Protein AF-A0ABD2E1X4-F1 (afdb_monomer_lite)

InterPro domains:
  IPR009071 High mobility group box domain [PF00505] (19-86)
  IPR009071 High mobility group box domain [PS50118] (19-87)
  IPR009071 High mobility group box domain [SM00398] (18-88)
  IPR036910 High mobility group box domain superfamily [G3DSA:1.10.30.10] (5-103)
  IPR036910 High mobility group box domain superfamily [SSF47095] (3-89)
  IPR050342 High Mobility Group Box (HMGB) [PTHR48112] (6-106)

pLDDT: mean 80.79, std 13.36, range [42.25, 93.81]

Secondary structure (DSSP, 8-state):
--------PPPPPPPTTSPPPPPPHHHHHHHHHHHHHHHH-TTS-HHHHHHHHHHHHHHS-HHHHHHHHHHHHHHHHHHHHHHHHHHHHHHHHHHHHHHHHHHHHHHHHHTT--

Organism: Daubentonia madagascariensis (NCBI:txid31869)

Sequence (114 aa):
MMNYVGKRKKRRKRDPQAPRRPPSSFLLFCQDHYAQLKRENPNWSVVQVAKATGKMWSLTTDVEKQPYEQRAALLRAKYQEELEVYRRQRNNARKKCQVSARNKRRGKTESGKA

Structure (mmCIF, N/CA/C/O backbone):
data_AF-A0ABD2E1X4-F1
#
_entry.id   AF-A0ABD2E1X4-F1
#
loop_
_atom_site.group_PDB
_atom_site.id
_atom_site.type_symbol
_atom_site.label_atom_id
_atom_site.label_alt_id
_atom_site.label_comp_id
_atom_site.label_asym_id
_atom_site.label_entity_id
_atom_site.label_seq_id
_atom_site.pdbx_PDB_ins_code
_atom_site.Cartn_x
_atom_site.Cartn_y
_atom_site.Cartn_z
_atom_site.occupancy
_atom_site.B_iso_or_equiv
_atom_site.auth_seq_id
_atom_site.auth_comp_id
_atom_site.auth_asym_id
_atom_site.auth_atom_id
_atom_site.pdbx_PDB_model_num
ATOM 1 N N . MET A 1 1 ? 23.592 7.553 31.320 1.00 54.53 1 MET A N 1
ATOM 2 C CA . MET A 1 1 ? 22.674 6.873 30.378 1.00 54.53 1 MET A CA 1
ATOM 3 C C . MET A 1 1 ? 23.103 7.223 28.954 1.00 54.53 1 MET A C 1
ATOM 5 O O . MET A 1 1 ? 22.941 8.368 28.553 1.00 54.53 1 MET A O 1
ATOM 9 N N . MET A 1 2 ? 23.743 6.310 28.214 1.00 57.88 2 MET A N 1
ATOM 10 C CA . MET A 1 2 ? 24.166 6.587 26.833 1.00 57.88 2 MET A CA 1
ATOM 11 C C . MET A 1 2 ? 22.949 6.543 25.900 1.00 57.88 2 MET A C 1
ATOM 13 O O . MET A 1 2 ? 22.446 5.470 25.572 1.00 57.88 2 MET A O 1
ATOM 17 N N . ASN A 1 3 ? 22.484 7.712 25.459 1.00 62.84 3 ASN A N 1
ATOM 18 C CA . ASN A 1 3 ? 21.462 7.834 24.423 1.00 62.84 3 ASN A CA 1
ATOM 19 C C . ASN A 1 3 ? 22.066 7.452 23.064 1.00 62.84 3 ASN A C 1
ATOM 21 O O . ASN A 1 3 ? 22.650 8.284 22.369 1.00 62.84 3 ASN A O 1
ATOM 25 N N . TYR A 1 4 ? 21.934 6.183 22.674 1.00 58.44 4 TYR A N 1
ATOM 26 C CA . TYR A 1 4 ? 22.282 5.714 21.333 1.00 58.44 4 TYR A CA 1
ATOM 27 C C . TYR A 1 4 ? 21.285 6.269 20.304 1.00 58.44 4 TYR A C 1
ATOM 29 O O . TYR A 1 4 ? 20.318 5.613 19.916 1.00 58.44 4 TYR A O 1
ATOM 37 N N . VAL A 1 5 ? 21.530 7.486 19.814 1.00 65.12 5 VAL A N 1
ATOM 38 C CA . VAL A 1 5 ? 20.878 7.992 18.600 1.00 65.12 5 VAL A CA 1
ATOM 39 C C . VAL A 1 5 ? 21.497 7.262 17.408 1.00 65.12 5 VAL A C 1
ATOM 41 O O . VAL A 1 5 ? 22.492 7.692 16.823 1.00 65.12 5 VAL A O 1
ATOM 44 N N . GLY A 1 6 ? 20.934 6.104 17.059 1.00 66.62 6 GLY A N 1
ATOM 45 C CA . GLY A 1 6 ? 21.341 5.351 15.877 1.00 66.62 6 GLY A CA 1
ATOM 46 C C . GLY A 1 6 ? 21.251 6.227 14.623 1.00 66.62 6 GLY A C 1
ATOM 47 O O . GLY A 1 6 ? 20.175 6.721 14.277 1.00 66.62 6 GLY A O 1
ATOM 48 N N . LYS A 1 7 ? 22.379 6.433 13.925 1.00 68.19 7 LYS A N 1
ATOM 49 C CA . LYS A 1 7 ? 22.428 7.183 12.657 1.00 68.19 7 LYS A CA 1
ATOM 50 C C . LYS A 1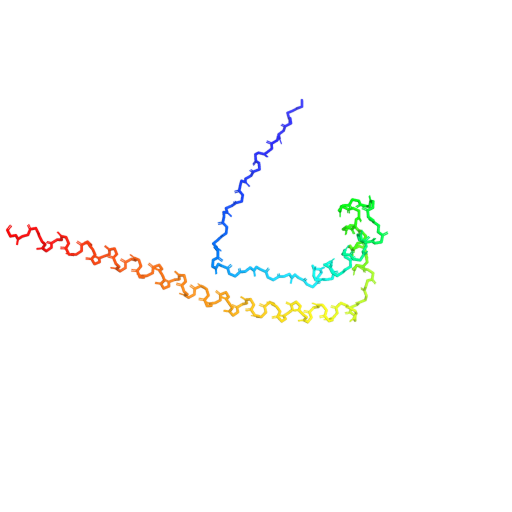 7 ? 21.399 6.603 11.678 1.00 68.19 7 LYS A C 1
ATOM 52 O O . LYS A 1 7 ? 21.563 5.490 11.177 1.00 68.19 7 LYS A O 1
ATOM 57 N N . ARG A 1 8 ? 20.345 7.369 11.365 1.00 69.19 8 ARG A N 1
ATOM 58 C CA . ARG A 1 8 ? 19.330 6.998 10.363 1.00 69.19 8 ARG A CA 1
ATOM 59 C C . ARG A 1 8 ? 20.022 6.770 9.014 1.00 69.19 8 ARG A C 1
ATOM 61 O O . ARG A 1 8 ? 20.497 7.717 8.389 1.00 69.19 8 ARG A O 1
ATOM 68 N N . LYS A 1 9 ? 20.085 5.516 8.547 1.00 71.69 9 LYS A N 1
ATOM 69 C CA . LYS A 1 9 ? 20.605 5.176 7.210 1.00 71.69 9 LYS A CA 1
ATOM 70 C C . LYS A 1 9 ? 19.810 5.946 6.149 1.00 71.69 9 LYS A C 1
ATOM 72 O O . LYS A 1 9 ? 18.598 5.766 6.027 1.00 71.69 9 LYS A O 1
ATOM 77 N N . LYS A 1 10 ? 20.493 6.785 5.358 1.00 68.56 10 LYS A N 1
ATOM 78 C CA . LYS A 1 10 ? 19.905 7.427 4.172 1.00 68.56 10 LYS A CA 1
ATOM 79 C C . LYS A 1 10 ? 19.369 6.337 3.242 1.00 68.56 10 LYS A C 1
ATOM 81 O O . LYS A 1 10 ? 20.108 5.441 2.832 1.00 68.56 10 LYS A O 1
ATOM 86 N N . ARG A 1 11 ? 18.075 6.405 2.915 1.00 68.50 11 ARG A N 1
ATOM 87 C CA . ARG A 1 11 ? 17.448 5.492 1.951 1.00 68.50 11 ARG A CA 1
ATOM 88 C C . ARG A 1 11 ? 18.144 5.679 0.602 1.00 68.50 11 ARG A C 1
ATOM 90 O O . ARG A 1 11 ? 18.261 6.806 0.124 1.00 68.50 11 ARG A O 1
ATOM 97 N N . ARG A 1 12 ? 18.620 4.585 -0.001 1.00 70.12 12 ARG A N 1
ATOM 98 C CA . ARG A 1 12 ? 19.170 4.611 -1.364 1.00 70.12 12 ARG A CA 1
ATOM 99 C C . ARG A 1 12 ? 18.111 5.172 -2.318 1.00 70.12 12 ARG A C 1
ATOM 101 O O . ARG A 1 12 ? 16.944 4.786 -2.218 1.00 70.12 12 ARG A O 1
ATOM 108 N N . LYS A 1 13 ? 18.512 6.084 -3.213 1.00 69.12 13 LYS A N 1
ATOM 109 C CA . LYS A 1 13 ? 17.629 6.608 -4.265 1.00 69.12 13 LYS A CA 1
ATOM 110 C C . LYS A 1 13 ? 17.142 5.421 -5.102 1.00 69.12 13 LYS A C 1
ATOM 112 O O . LYS A 1 13 ? 17.953 4.616 -5.549 1.00 69.12 13 LYS A O 1
ATOM 117 N N . ARG A 1 14 ? 15.823 5.275 -5.228 1.00 67.75 14 ARG A N 1
ATOM 118 C CA . ARG A 1 14 ? 15.209 4.235 -6.062 1.00 67.75 14 ARG A CA 1
ATOM 119 C C . ARG A 1 14 ? 15.343 4.652 -7.527 1.00 67.75 14 ARG A C 1
ATOM 121 O O . ARG A 1 14 ? 15.170 5.834 -7.817 1.00 67.75 14 ARG A O 1
ATOM 128 N N . ASP A 1 15 ? 15.646 3.702 -8.412 1.00 71.69 15 ASP A N 1
ATOM 129 C CA . ASP A 1 15 ? 15.737 3.960 -9.853 1.00 71.69 15 ASP A CA 1
ATOM 130 C C . ASP A 1 15 ? 14.423 4.575 -10.373 1.00 71.69 15 ASP A C 1
ATOM 132 O O . ASP A 1 15 ? 13.360 4.012 -10.094 1.00 71.69 15 ASP A O 1
ATOM 136 N N . PRO A 1 16 ? 14.462 5.691 -11.128 1.00 75.56 16 PRO A N 1
ATOM 137 C CA . PRO A 1 16 ? 13.257 6.357 -11.634 1.00 75.56 16 PRO A CA 1
ATOM 138 C C . PRO A 1 16 ? 12.387 5.474 -12.536 1.00 75.56 16 PRO A C 1
ATOM 140 O O . PRO A 1 16 ? 11.172 5.619 -12.547 1.00 75.56 16 PRO A O 1
ATOM 143 N N . GLN A 1 17 ? 13.010 4.541 -13.264 1.00 73.50 17 GLN A N 1
ATOM 144 C CA . GLN A 1 17 ? 12.332 3.601 -14.164 1.00 73.50 17 GLN A CA 1
ATOM 145 C C . GLN A 1 17 ? 11.792 2.351 -13.456 1.00 73.50 17 GLN A C 1
ATOM 147 O O . GLN A 1 17 ? 11.089 1.561 -14.079 1.00 73.50 17 GLN A O 1
ATOM 152 N N . ALA A 1 18 ? 12.131 2.123 -12.181 1.00 77.50 18 ALA A N 1
ATOM 153 C CA . ALA A 1 18 ? 11.649 0.942 -11.474 1.00 77.50 18 ALA A CA 1
ATOM 154 C C . ALA A 1 18 ? 10.169 1.122 -11.099 1.00 77.50 18 ALA A C 1
ATOM 156 O O . ALA A 1 18 ? 9.850 2.088 -10.393 1.00 77.50 18 ALA A O 1
ATOM 157 N N . PRO A 1 19 ? 9.279 0.176 -11.460 1.00 82.19 19 PRO A N 1
ATOM 158 C CA . PRO A 1 19 ? 7.871 0.273 -11.104 1.00 82.19 19 PRO A CA 1
ATOM 159 C C . PRO A 1 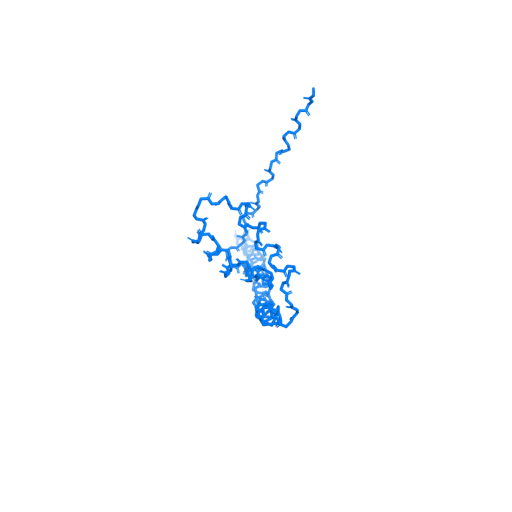19 ? 7.725 0.356 -9.580 1.00 82.19 19 PRO A C 1
ATOM 161 O O . PRO A 1 19 ? 8.505 -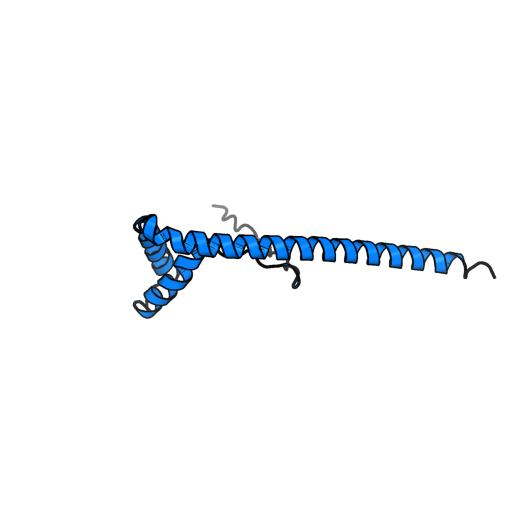0.236 -8.813 1.00 82.19 19 PRO A O 1
ATOM 164 N N . ARG A 1 20 ? 6.760 1.154 -9.111 1.00 83.50 20 ARG A N 1
ATOM 165 C CA . ARG A 1 20 ? 6.498 1.363 -7.679 1.00 83.50 20 ARG A CA 1
ATOM 166 C C . ARG A 1 20 ? 5.652 0.220 -7.134 1.00 83.50 20 ARG A C 1
ATOM 168 O O . ARG A 1 20 ? 4.783 -0.290 -7.819 1.00 83.50 20 ARG A O 1
ATOM 175 N N . ARG A 1 21 ? 5.908 -0.172 -5.880 1.00 86.12 21 ARG A N 1
ATOM 176 C CA . ARG A 1 21 ? 5.123 -1.239 -5.242 1.00 86.12 21 ARG A CA 1
ATOM 177 C C . ARG A 1 21 ? 3.675 -0.751 -5.095 1.00 86.12 21 ARG A C 1
ATOM 179 O O . ARG A 1 21 ? 3.514 0.362 -4.585 1.00 86.12 21 ARG A O 1
ATOM 186 N N . PRO A 1 22 ? 2.674 -1.547 -5.500 1.00 90.00 22 PRO A N 1
ATOM 187 C CA . PRO A 1 22 ? 1.282 -1.161 -5.371 1.00 90.00 22 PRO A CA 1
ATOM 188 C C . PRO A 1 22 ? 0.880 -1.115 -3.890 1.00 90.00 22 PRO A C 1
ATOM 190 O O . PRO A 1 22 ? 1.483 -1.818 -3.066 1.00 90.00 22 PRO A O 1
ATOM 193 N N . PRO A 1 23 ? -0.107 -0.280 -3.533 1.00 89.50 23 PRO A N 1
ATOM 194 C CA . PRO A 1 23 ? -0.681 -0.267 -2.194 1.00 89.50 23 PRO A CA 1
ATOM 195 C C . PRO A 1 23 ? -1.394 -1.595 -1.889 1.00 89.50 23 PRO A C 1
ATOM 197 O O . PRO A 1 23 ? -1.929 -2.252 -2.780 1.00 89.50 23 PRO A O 1
ATOM 200 N N . SER A 1 24 ? -1.381 -1.992 -0.614 1.00 91.25 24 SER A N 1
ATOM 201 C CA . SER A 1 24 ? -2.189 -3.114 -0.110 1.00 91.25 24 SER A CA 1
ATOM 202 C C . SER A 1 24 ? -3.664 -2.712 0.009 1.00 91.25 24 SER A C 1
ATOM 204 O O . SER A 1 24 ? -3.957 -1.516 0.050 1.00 91.25 24 SER A O 1
ATOM 206 N N . SER A 1 25 ? -4.569 -3.683 0.159 1.00 91.94 25 SER A N 1
ATOM 207 C CA . SER A 1 25 ? -6.002 -3.457 0.423 1.00 91.94 25 SER A CA 1
ATOM 208 C C . SER A 1 25 ? -6.219 -2.489 1.588 1.00 91.94 25 SER A C 1
ATOM 210 O O . SER A 1 25 ? -6.907 -1.483 1.442 1.00 91.94 25 SER A O 1
ATOM 212 N N . PHE A 1 26 ? -5.504 -2.704 2.694 1.00 90.00 26 PHE A N 1
ATOM 213 C CA . PHE A 1 26 ? -5.519 -1.811 3.854 1.00 90.00 26 PHE A CA 1
ATOM 214 C C . PHE A 1 26 ? -5.061 -0.380 3.537 1.00 90.00 26 PHE A C 1
ATOM 216 O O . PHE A 1 26 ? -5.603 0.572 4.087 1.00 90.00 26 PHE A O 1
ATOM 223 N N . LEU A 1 27 ? -4.063 -0.197 2.662 1.00 90.12 27 LEU A N 1
ATOM 224 C CA . LEU A 1 27 ? -3.586 1.146 2.314 1.00 90.12 27 LEU A CA 1
ATOM 225 C C . LEU A 1 27 ? -4.571 1.877 1.403 1.00 90.12 27 LEU A C 1
ATOM 227 O O . LEU A 1 27 ? -4.694 3.090 1.533 1.00 90.12 27 LEU A O 1
ATOM 231 N N . LEU A 1 28 ? -5.256 1.156 0.512 1.00 91.44 28 LEU A N 1
ATOM 232 C CA . LEU A 1 28 ? -6.327 1.716 -0.312 1.00 91.44 28 LEU A CA 1
ATOM 233 C C . LEU A 1 28 ? -7.473 2.209 0.574 1.00 91.44 28 LEU A C 1
ATOM 235 O O . LEU A 1 28 ? -7.841 3.375 0.497 1.00 91.44 28 LEU A O 1
ATOM 239 N N . PHE A 1 29 ? -7.936 1.362 1.498 1.00 91.31 29 PHE A N 1
ATOM 240 C CA . PHE A 1 29 ? -8.922 1.750 2.505 1.00 91.31 29 PHE A CA 1
ATOM 241 C C . PHE A 1 29 ? -8.448 2.946 3.336 1.00 91.31 29 PHE A C 1
ATOM 243 O O . PHE A 1 29 ? -9.185 3.909 3.543 1.00 91.31 29 PHE A O 1
ATOM 250 N N . CYS A 1 30 ? -7.185 2.922 3.776 1.00 90.44 30 CYS A N 1
ATOM 251 C CA . CYS A 1 30 ? -6.613 4.044 4.498 1.00 90.44 30 CYS A CA 1
ATOM 252 C C . CYS A 1 30 ? -6.654 5.330 3.681 1.00 90.44 30 CYS A C 1
ATOM 254 O O . CYS A 1 30 ? -6.977 6.351 4.256 1.00 90.44 30 CYS A O 1
ATOM 256 N N . GLN A 1 31 ? -6.334 5.328 2.386 1.00 89.56 31 GLN A N 1
ATOM 257 C CA . GLN A 1 31 ? -6.354 6.561 1.590 1.00 89.56 31 GLN A CA 1
ATOM 258 C C . GLN A 1 31 ? -7.744 7.195 1.538 1.00 89.56 31 GLN A C 1
ATOM 260 O O . GLN A 1 31 ? -7.853 8.404 1.751 1.00 89.56 31 GLN A O 1
ATOM 265 N N . ASP A 1 32 ? -8.776 6.382 1.322 1.00 89.38 32 ASP A N 1
ATOM 266 C CA . ASP A 1 32 ? -10.155 6.854 1.205 1.00 89.38 32 ASP A CA 1
ATOM 267 C C . ASP A 1 32 ? -10.656 7.412 2.549 1.00 89.38 32 ASP A C 1
ATOM 269 O O . ASP A 1 32 ? -11.084 8.565 2.649 1.00 89.38 32 ASP A O 1
ATOM 273 N N . HIS A 1 33 ? -10.505 6.637 3.626 1.00 88.44 33 HIS A N 1
ATOM 274 C CA . HIS A 1 33 ? -11.022 7.009 4.944 1.00 88.44 33 HIS A CA 1
ATOM 275 C C . HIS A 1 33 ? -10.149 8.015 5.697 1.00 88.44 33 HIS A C 1
ATOM 277 O O . HIS A 1 33 ? -10.658 8.803 6.493 1.00 88.44 33 HIS A O 1
ATOM 283 N N . TYR A 1 34 ? -8.835 8.021 5.473 1.00 88.81 34 TYR A N 1
ATOM 284 C CA . TYR A 1 34 ? -7.938 8.997 6.094 1.00 88.81 34 TYR A CA 1
ATOM 285 C C . TYR A 1 34 ? -8.251 10.409 5.600 1.00 88.81 34 TYR A C 1
ATOM 287 O O . TYR A 1 34 ? -8.280 11.339 6.405 1.00 88.81 34 TYR A O 1
ATOM 295 N N . ALA A 1 35 ? -8.494 10.581 4.294 1.00 88.00 35 ALA A N 1
ATOM 296 C CA . ALA A 1 35 ? -8.849 11.880 3.726 1.00 88.00 35 ALA A CA 1
ATOM 297 C C . ALA A 1 35 ? -10.164 12.400 4.321 1.00 88.00 35 ALA A C 1
ATOM 299 O O . ALA A 1 35 ? -10.242 13.564 4.721 1.00 88.00 35 ALA A O 1
ATOM 300 N N . GLN A 1 36 ? -11.156 11.518 4.457 1.00 90.25 36 GLN A N 1
ATOM 301 C CA . GLN A 1 36 ? -12.425 11.840 5.096 1.00 90.25 36 GLN A CA 1
ATOM 302 C C . GLN A 1 36 ? -12.241 12.240 6.569 1.00 90.25 36 GLN A C 1
ATOM 304 O O . GLN A 1 36 ? -12.617 13.347 6.952 1.00 90.25 36 GLN A O 1
ATOM 309 N N . LEU A 1 37 ? -11.574 11.405 7.372 1.00 89.56 37 LEU A N 1
ATOM 310 C CA . LEU A 1 37 ? -11.347 11.672 8.796 1.00 89.56 37 LEU A CA 1
ATOM 311 C C . LEU A 1 37 ? -10.524 12.937 9.038 1.00 89.56 37 LEU A C 1
ATOM 313 O O . LEU A 1 37 ? -10.769 13.652 10.006 1.00 89.56 37 LEU A O 1
ATOM 317 N N . LYS A 1 38 ? -9.545 13.227 8.175 1.00 88.75 38 LYS A N 1
ATOM 318 C CA . LYS A 1 38 ? -8.738 14.446 8.280 1.00 88.75 38 LYS A CA 1
ATOM 319 C C . LYS A 1 38 ? -9.540 15.695 7.917 1.00 88.75 38 LYS A C 1
ATOM 321 O O . LYS A 1 38 ? -9.267 16.753 8.477 1.00 88.75 38 LYS A O 1
ATOM 326 N N . ARG A 1 39 ? -10.512 15.580 7.007 1.00 89.75 39 ARG A N 1
ATOM 327 C CA . ARG A 1 39 ? -11.430 16.673 6.665 1.00 89.75 39 ARG A CA 1
ATOM 328 C C . ARG A 1 39 ? -12.424 16.945 7.791 1.00 89.75 39 ARG A C 1
ATOM 330 O O . ARG A 1 39 ? -12.660 18.101 8.108 1.00 89.75 39 ARG A O 1
ATOM 337 N N . GLU A 1 40 ? -12.971 15.894 8.395 1.00 90.88 40 GLU A N 1
ATOM 338 C CA . GLU A 1 40 ? -13.890 15.994 9.538 1.00 90.88 40 GLU A CA 1
ATOM 339 C C . GLU A 1 40 ? -13.171 16.463 10.810 1.00 90.88 40 GLU A C 1
ATOM 341 O O . GLU A 1 40 ? -13.716 17.238 11.589 1.00 90.88 40 GLU A O 1
ATOM 346 N N . ASN A 1 41 ? -11.917 16.043 10.998 1.00 88.12 41 ASN A N 1
ATOM 347 C CA . ASN A 1 41 ? -11.100 16.378 12.159 1.00 88.12 41 ASN A CA 1
ATOM 348 C C . ASN A 1 41 ? -9.779 17.042 11.730 1.00 88.12 41 ASN A C 1
ATOM 350 O O . ASN A 1 41 ? -8.702 16.439 11.847 1.00 88.12 41 ASN A O 1
ATOM 354 N N . PRO A 1 42 ? -9.811 18.306 11.266 1.00 90.00 42 PRO A N 1
ATOM 355 C CA . PRO A 1 42 ? -8.608 19.005 10.812 1.00 90.00 42 PRO A CA 1
ATOM 356 C C . PRO A 1 42 ? -7.566 19.157 11.930 1.00 90.00 42 PRO A C 1
ATOM 358 O O . PRO A 1 42 ? -6.363 19.104 11.656 1.00 90.00 42 PRO A O 1
ATOM 361 N N . ASN A 1 43 ? -8.013 19.222 13.187 1.00 92.81 43 ASN A N 1
ATOM 362 C CA . ASN A 1 43 ? -7.173 19.372 14.378 1.00 92.81 43 ASN A CA 1
ATOM 363 C C . ASN A 1 43 ? -6.463 18.079 14.807 1.00 92.81 43 ASN A C 1
ATOM 365 O O . ASN A 1 43 ? -5.535 18.126 15.613 1.00 92.81 43 ASN A O 1
ATOM 369 N N . TRP A 1 44 ? -6.871 16.914 14.292 1.00 90.44 44 TRP A N 1
ATOM 370 C CA . TRP A 1 44 ? -6.237 15.654 14.672 1.00 90.44 44 TRP A CA 1
ATOM 371 C C . TRP A 1 44 ? -4.859 15.510 14.037 1.00 90.44 44 TRP A C 1
ATOM 373 O O . TRP A 1 44 ? -4.640 15.787 12.850 1.00 90.44 44 TRP A O 1
ATOM 383 N N . SER A 1 45 ? -3.916 15.012 14.833 1.00 91.50 45 SER A N 1
ATOM 384 C CA . SER A 1 45 ? -2.592 14.649 14.340 1.00 91.50 45 SER A CA 1
ATOM 385 C C . SER A 1 45 ? -2.681 13.467 13.371 1.00 91.50 45 SER A C 1
ATOM 387 O O . SER A 1 45 ? -3.553 12.605 13.485 1.00 91.50 45 SER A O 1
ATOM 389 N N . VAL A 1 46 ? -1.718 13.378 12.450 1.00 88.50 46 VAL A N 1
ATOM 390 C CA . VAL A 1 46 ? -1.586 12.253 11.502 1.00 88.50 46 VAL A CA 1
ATOM 391 C C . VAL A 1 46 ? -1.629 10.900 12.225 1.00 88.50 46 VAL A C 1
ATOM 393 O O . VAL A 1 46 ? -2.232 9.945 11.742 1.00 88.50 46 VAL A O 1
ATOM 396 N N . VAL A 1 47 ? -1.028 10.830 13.418 1.00 90.94 47 VAL A N 1
ATOM 397 C CA . VAL A 1 47 ? -0.977 9.620 14.247 1.00 90.94 47 VAL A CA 1
ATOM 398 C C . VAL A 1 47 ? -2.357 9.247 14.790 1.00 90.94 47 VAL A C 1
ATOM 400 O O . VAL A 1 47 ? -2.703 8.067 14.808 1.00 90.94 47 VAL A O 1
ATOM 403 N N . GLN A 1 48 ? -3.152 10.225 15.227 1.00 91.75 48 GLN A N 1
ATOM 404 C CA . GLN A 1 48 ? -4.508 9.984 15.728 1.00 91.75 48 GLN A CA 1
ATOM 405 C C . GLN A 1 48 ? -5.436 9.508 14.612 1.00 91.75 48 GLN A C 1
ATOM 407 O O . GLN A 1 48 ? -6.132 8.512 14.797 1.00 91.75 48 GLN A O 1
ATOM 412 N N . VAL A 1 49 ? -5.378 10.150 13.441 1.00 91.44 49 VAL A N 1
ATOM 413 C CA . VAL A 1 49 ? -6.170 9.732 12.277 1.00 91.44 49 VAL A CA 1
ATOM 414 C C . VAL A 1 49 ? -5.792 8.308 11.866 1.00 91.44 49 VAL A C 1
ATOM 416 O O . VAL A 1 49 ? -6.666 7.456 11.766 1.00 91.44 49 VAL A O 1
ATOM 419 N N . ALA A 1 50 ? -4.496 8.000 11.743 1.00 89.50 50 ALA A N 1
ATOM 420 C CA . ALA A 1 50 ? -4.041 6.654 11.392 1.00 89.50 50 ALA A CA 1
ATOM 421 C C . ALA A 1 50 ? -4.489 5.583 12.406 1.00 89.50 50 ALA A C 1
ATOM 423 O O . ALA A 1 50 ? -4.876 4.483 12.010 1.00 89.50 50 ALA A O 1
ATOM 424 N N . LYS A 1 51 ? -4.480 5.897 13.712 1.00 91.81 51 LYS A N 1
ATOM 425 C CA . LYS A 1 51 ? -5.007 4.999 14.754 1.00 91.81 51 LYS A CA 1
ATOM 426 C C . LYS A 1 51 ? -6.509 4.759 14.594 1.00 91.81 51 LYS A C 1
ATOM 428 O O . LYS A 1 51 ? -6.944 3.619 14.731 1.00 91.81 51 LYS A O 1
ATOM 433 N N . ALA A 1 52 ? -7.287 5.802 14.311 1.00 91.62 52 ALA A N 1
ATOM 434 C CA . ALA A 1 52 ? -8.723 5.677 14.078 1.00 91.62 52 ALA A CA 1
ATOM 435 C C . ALA A 1 52 ? -9.012 4.826 12.832 1.00 91.62 52 ALA A C 1
ATOM 437 O O . ALA A 1 52 ? -9.773 3.867 12.914 1.00 91.62 52 ALA A O 1
ATOM 438 N N . THR A 1 53 ? -8.325 5.084 11.715 1.00 92.56 53 THR A N 1
ATOM 439 C CA . THR A 1 53 ? -8.481 4.305 10.478 1.00 92.56 53 THR A CA 1
ATOM 440 C C . THR A 1 53 ? -8.112 2.834 10.653 1.00 92.56 53 THR A C 1
ATOM 442 O O . THR A 1 53 ? -8.829 1.962 10.169 1.00 92.56 53 THR A O 1
ATOM 445 N N . GLY A 1 54 ? -7.041 2.541 11.397 1.00 91.50 54 GLY A N 1
ATOM 446 C CA . GLY A 1 54 ? -6.664 1.165 11.724 1.00 91.50 54 GLY A CA 1
ATOM 447 C C . GLY A 1 54 ? -7.733 0.433 12.537 1.00 91.50 54 GLY A C 1
ATOM 448 O O . GLY A 1 54 ? -8.038 -0.719 12.243 1.00 91.50 54 GLY A O 1
ATOM 449 N N . LYS A 1 55 ? -8.348 1.109 13.518 1.00 91.69 55 LYS A N 1
ATOM 450 C CA . LYS A 1 55 ? -9.468 0.542 14.284 1.00 91.69 55 LYS A CA 1
ATOM 451 C C . LYS A 1 55 ? -10.686 0.277 13.403 1.00 91.69 55 LYS A C 1
ATOM 453 O O . LYS A 1 55 ? -11.271 -0.792 13.528 1.00 91.69 55 LYS A O 1
ATOM 458 N N . MET A 1 56 ? -11.034 1.208 12.511 1.00 90.56 56 MET A N 1
ATOM 459 C CA . MET A 1 56 ? -12.147 1.014 11.576 1.00 90.56 56 MET A CA 1
ATOM 460 C C . MET A 1 56 ? -11.925 -0.227 10.720 1.00 90.56 56 MET A C 1
ATOM 462 O O . MET A 1 56 ? -12.795 -1.080 10.693 1.00 90.56 56 MET A O 1
ATOM 466 N N . TRP A 1 57 ? -10.734 -0.397 10.138 1.00 90.62 57 TRP A N 1
ATOM 467 C CA . TRP A 1 57 ? -10.423 -1.575 9.321 1.00 90.62 57 TRP A CA 1
ATOM 468 C C . TRP A 1 57 ? -10.561 -2.906 10.073 1.00 90.62 57 TRP A C 1
ATOM 470 O O . TRP A 1 57 ? -11.005 -3.900 9.501 1.00 90.62 57 TRP A O 1
ATOM 480 N N . SER A 1 58 ? -10.178 -2.951 11.351 1.00 89.56 58 SER A N 1
ATOM 481 C CA . SER A 1 58 ? -10.363 -4.155 12.169 1.00 89.56 58 SER A CA 1
ATOM 482 C C . SER A 1 58 ? -11.837 -4.460 12.449 1.00 89.56 58 SER A C 1
ATOM 484 O O . SER A 1 58 ? -12.175 -5.626 12.616 1.00 89.56 58 SER A O 1
ATOM 486 N N . LEU A 1 59 ? -12.694 -3.435 12.493 1.00 90.62 59 LEU A N 1
ATOM 487 C CA . LEU A 1 59 ? -14.141 -3.565 12.691 1.00 90.62 59 LEU A CA 1
ATOM 488 C C . LEU A 1 59 ? -14.898 -3.839 11.382 1.00 90.62 59 LEU A C 1
ATOM 490 O O . LEU A 1 59 ? -15.967 -4.438 11.417 1.00 90.62 59 LEU A O 1
ATOM 494 N N . THR A 1 60 ? -14.350 -3.414 10.241 1.00 87.94 60 THR A N 1
ATOM 495 C CA . THR A 1 60 ? -14.908 -3.660 8.908 1.00 87.94 60 THR A CA 1
ATOM 496 C C . THR A 1 60 ? -15.025 -5.162 8.646 1.00 87.94 60 THR A C 1
ATOM 498 O O . THR A 1 60 ? -14.095 -5.931 8.920 1.00 87.94 60 THR A O 1
ATOM 501 N N . THR A 1 61 ? -16.158 -5.585 8.094 1.00 90.19 61 THR A N 1
ATOM 502 C CA . THR A 1 61 ? -16.422 -7.002 7.802 1.00 90.19 61 THR A CA 1
ATOM 503 C C . THR A 1 61 ? -15.666 -7.472 6.560 1.00 90.19 61 THR A C 1
ATOM 505 O O . THR A 1 61 ? -15.287 -6.667 5.707 1.00 90.19 61 THR A O 1
ATOM 508 N N . ASP A 1 62 ? -15.449 -8.781 6.418 1.00 87.31 62 ASP A N 1
ATOM 509 C CA . ASP A 1 62 ? -14.736 -9.327 5.252 1.00 87.31 62 ASP A CA 1
ATOM 510 C C . ASP A 1 62 ? -15.446 -9.015 3.929 1.00 87.31 62 ASP A C 1
ATOM 512 O O . ASP A 1 62 ? -14.786 -8.814 2.914 1.00 87.31 62 ASP A O 1
ATOM 516 N N . VAL A 1 63 ? -16.774 -8.866 3.952 1.00 89.00 63 VAL A N 1
ATOM 517 C CA . VAL A 1 63 ? -17.583 -8.470 2.789 1.00 89.00 63 VAL A CA 1
ATOM 518 C C . VAL A 1 63 ? -17.205 -7.073 2.296 1.00 89.00 63 VAL A C 1
ATOM 520 O O . VAL A 1 63 ? -17.020 -6.860 1.101 1.00 89.00 63 VAL A O 1
ATOM 523 N N . GLU A 1 64 ? -17.029 -6.123 3.210 1.00 87.44 64 GLU A N 1
ATOM 524 C CA . GLU A 1 64 ? -16.635 -4.751 2.877 1.00 87.44 64 GLU A CA 1
ATOM 525 C C . GLU A 1 64 ? -15.146 -4.648 2.516 1.00 87.44 64 GLU A C 1
ATOM 527 O O . GLU A 1 64 ? -14.754 -3.788 1.725 1.00 87.44 64 GLU A O 1
ATOM 532 N N . LYS A 1 65 ? -14.304 -5.546 3.043 1.00 89.75 65 LYS A N 1
ATOM 533 C CA . LYS A 1 65 ? -12.878 -5.643 2.682 1.00 89.75 65 LYS A CA 1
ATOM 534 C C . LYS A 1 65 ? -12.668 -6.245 1.293 1.00 89.75 65 LYS A C 1
ATOM 536 O O . LYS A 1 65 ? -11.732 -5.850 0.593 1.00 89.75 65 LYS A O 1
ATOM 541 N N . GLN A 1 66 ? -13.542 -7.155 0.875 1.00 92.38 66 GLN A N 1
ATOM 542 C CA . GLN A 1 66 ? -13.477 -7.899 -0.384 1.00 92.38 66 GLN A CA 1
ATOM 543 C C . GLN A 1 66 ? -13.240 -7.024 -1.636 1.00 92.38 66 GLN A C 1
ATOM 545 O O . GLN A 1 66 ? -12.290 -7.307 -2.376 1.00 92.38 66 GLN A O 1
ATOM 550 N N . PRO A 1 67 ? -13.968 -5.911 -1.870 1.00 92.50 67 PRO A N 1
ATOM 551 C CA . PRO A 1 67 ? -13.693 -5.034 -3.011 1.00 92.50 67 PRO A CA 1
ATOM 552 C C . PRO A 1 67 ? -12.300 -4.384 -2.947 1.00 92.50 67 PRO A C 1
ATOM 554 O O . PRO A 1 67 ? -11.647 -4.208 -3.980 1.00 92.50 67 PRO A O 1
ATOM 557 N N . TYR A 1 68 ? -11.795 -4.051 -1.754 1.00 92.88 68 TYR A N 1
ATOM 558 C CA . TYR A 1 68 ? -10.441 -3.509 -1.590 1.00 92.88 68 TYR A CA 1
ATOM 559 C C . TYR A 1 68 ? -9.367 -4.566 -1.847 1.00 92.88 68 TYR A C 1
ATOM 561 O O . TYR A 1 68 ? -8.315 -4.256 -2.411 1.00 92.88 68 TYR A O 1
ATOM 569 N N . GLU A 1 69 ? -9.623 -5.818 -1.472 1.00 92.50 69 GLU A N 1
ATOM 570 C CA . GLU A 1 69 ? -8.741 -6.945 -1.771 1.00 92.50 69 GLU A CA 1
ATOM 571 C C . GLU A 1 69 ? -8.681 -7.253 -3.263 1.00 92.50 69 GLU A C 1
ATOM 573 O O . GLU A 1 69 ? -7.581 -7.423 -3.797 1.00 92.50 69 GLU A O 1
ATOM 578 N N . GLN A 1 70 ? -9.822 -7.236 -3.955 1.00 93.56 70 GLN A N 1
ATOM 579 C CA . GLN A 1 70 ? -9.882 -7.381 -5.409 1.00 93.56 70 GLN A CA 1
ATOM 580 C C . GLN A 1 70 ? -9.118 -6.254 -6.113 1.00 93.56 70 GLN A C 1
ATOM 582 O O . GLN A 1 70 ? -8.247 -6.521 -6.943 1.00 93.56 70 GLN A O 1
ATOM 587 N N . ARG A 1 71 ? -9.357 -4.991 -5.734 1.00 92.62 71 ARG A N 1
ATOM 588 C CA . ARG A 1 71 ? -8.610 -3.839 -6.275 1.00 92.62 71 ARG A CA 1
ATOM 589 C C . ARG A 1 71 ? -7.107 -3.974 -6.027 1.00 92.62 71 ARG A C 1
ATOM 591 O O . ARG A 1 71 ? -6.305 -3.769 -6.939 1.00 92.62 71 ARG A O 1
ATOM 598 N N . ALA A 1 72 ? -6.705 -4.372 -4.820 1.00 93.38 72 ALA A N 1
ATOM 599 C CA . ALA A 1 72 ? -5.302 -4.611 -4.498 1.00 93.38 72 ALA A CA 1
ATOM 600 C C . ALA A 1 72 ? -4.712 -5.798 -5.279 1.00 93.38 72 ALA A C 1
ATOM 602 O O . ALA A 1 72 ? -3.536 -5.767 -5.638 1.00 93.38 72 ALA A O 1
ATOM 603 N N . ALA A 1 73 ? -5.487 -6.849 -5.553 1.00 93.06 73 ALA A N 1
ATOM 604 C CA . ALA A 1 73 ? -5.068 -7.976 -6.384 1.00 93.06 73 ALA A CA 1
ATOM 605 C C . ALA A 1 73 ? -4.821 -7.548 -7.836 1.00 93.06 73 ALA A C 1
ATOM 607 O O . ALA A 1 73 ? -3.758 -7.851 -8.376 1.00 93.06 73 ALA A O 1
ATOM 608 N N . LEU A 1 74 ? -5.727 -6.761 -8.422 1.00 93.81 74 LEU A N 1
ATOM 609 C CA . LEU A 1 74 ? -5.569 -6.210 -9.771 1.00 93.81 74 LEU A CA 1
ATOM 610 C C . LEU A 1 74 ? -4.317 -5.330 -9.883 1.00 93.81 74 LEU A C 1
ATOM 612 O O . LEU A 1 74 ? -3.505 -5.501 -10.793 1.00 93.81 74 LEU A O 1
ATOM 616 N N . LEU A 1 75 ? -4.102 -4.431 -8.917 1.00 92.62 75 LEU A N 1
ATOM 617 C CA . LEU A 1 75 ? -2.903 -3.586 -8.882 1.00 92.62 75 LEU A CA 1
ATOM 618 C C . LEU A 1 75 ? -1.616 -4.405 -8.703 1.00 92.62 75 LEU A C 1
ATOM 620 O O . LEU A 1 75 ? -0.578 -4.057 -9.269 1.00 92.62 75 LEU A O 1
ATOM 624 N N . ARG A 1 76 ? -1.666 -5.497 -7.930 1.00 90.50 76 ARG A N 1
ATOM 625 C CA . ARG A 1 76 ? -0.542 -6.434 -7.790 1.00 90.50 76 ARG A CA 1
ATOM 626 C C . ARG A 1 76 ? -0.231 -7.155 -9.094 1.00 90.50 76 ARG A C 1
ATOM 628 O O . ARG A 1 76 ? 0.948 -7.233 -9.427 1.00 90.50 76 ARG A O 1
ATOM 635 N N . ALA A 1 77 ? -1.243 -7.636 -9.809 1.00 92.00 77 ALA A N 1
ATOM 636 C CA . ALA A 1 77 ? -1.068 -8.306 -11.095 1.00 92.00 77 ALA A CA 1
ATOM 637 C C . ALA A 1 77 ? -0.414 -7.365 -12.118 1.00 92.00 77 ALA A C 1
ATOM 639 O O . ALA A 1 77 ? 0.663 -7.662 -12.629 1.00 92.00 77 ALA A O 1
ATOM 640 N N . LYS A 1 78 ? -0.961 -6.153 -12.286 1.00 91.75 78 LYS A N 1
ATOM 641 C CA . LYS A 1 78 ? -0.380 -5.134 -13.175 1.00 91.75 78 LYS A CA 1
ATOM 642 C C . LYS A 1 78 ? 1.073 -4.799 -12.816 1.00 91.75 78 LYS A C 1
ATOM 644 O O . LYS A 1 78 ? 1.938 -4.700 -13.681 1.00 91.75 78 LYS A O 1
ATOM 649 N N . TYR A 1 79 ? 1.371 -4.660 -11.523 1.00 91.75 79 TYR A N 1
ATOM 650 C CA . TYR A 1 79 ? 2.741 -4.420 -11.071 1.00 91.75 79 TYR A CA 1
ATOM 651 C C . TYR A 1 79 ? 3.690 -5.581 -11.391 1.00 91.75 79 TYR A C 1
ATOM 653 O O . TYR A 1 79 ? 4.864 -5.338 -11.663 1.00 91.75 79 TYR A O 1
ATOM 661 N N . GLN A 1 80 ? 3.227 -6.831 -11.322 1.00 89.12 80 GLN A N 1
ATOM 662 C CA . GLN A 1 80 ? 4.054 -7.991 -11.659 1.00 89.12 80 GLN A CA 1
ATOM 663 C C . GLN A 1 80 ? 4.450 -7.964 -13.136 1.00 89.12 80 GLN A C 1
ATOM 665 O O . GLN A 1 80 ? 5.639 -8.080 -13.429 1.00 89.12 80 GLN A O 1
ATOM 670 N N . GLU A 1 81 ? 3.502 -7.690 -14.031 1.00 90.81 81 GLU A N 1
ATOM 671 C CA . GLU A 1 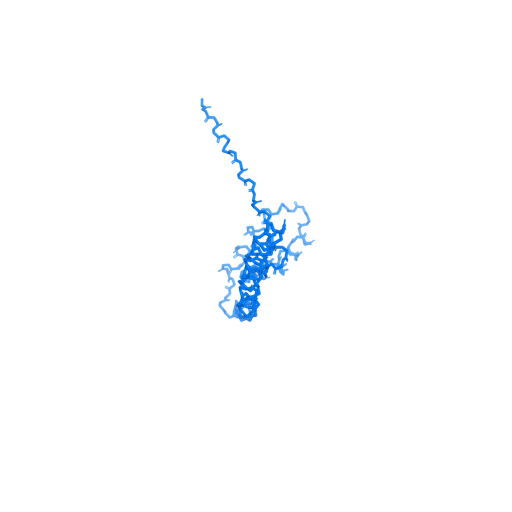81 ? 3.765 -7.530 -15.466 1.00 90.81 81 GLU A CA 1
ATOM 672 C C . GLU A 1 81 ? 4.779 -6.403 -15.732 1.00 90.81 81 GLU A C 1
ATOM 674 O O . GLU A 1 81 ? 5.816 -6.614 -16.371 1.00 90.81 81 GLU A O 1
ATOM 679 N N . GLU A 1 82 ? 4.553 -5.213 -15.162 1.00 89.56 82 GLU A N 1
ATOM 680 C CA . GLU A 1 82 ? 5.478 -4.078 -15.287 1.00 89.56 82 GLU A CA 1
ATOM 681 C C . GLU A 1 82 ? 6.873 -4.402 -14.726 1.00 89.56 82 GLU A C 1
ATOM 683 O O . GLU A 1 82 ? 7.902 -3.993 -15.276 1.00 89.56 82 GLU A O 1
ATOM 688 N N . LEU A 1 83 ? 6.935 -5.155 -13.625 1.00 88.81 83 LEU A N 1
ATOM 689 C CA . LEU A 1 83 ? 8.185 -5.554 -12.990 1.00 88.81 83 LEU A CA 1
ATOM 690 C C . LEU A 1 83 ? 8.971 -6.542 -13.850 1.00 88.81 83 LEU A C 1
ATOM 692 O O . LEU A 1 83 ? 10.200 -6.446 -13.900 1.00 88.81 83 LEU A O 1
ATOM 696 N N . GLU A 1 84 ? 8.307 -7.481 -14.516 1.00 88.50 84 GLU A N 1
ATOM 697 C CA . GLU A 1 84 ? 8.947 -8.416 -15.440 1.00 88.50 84 GLU A CA 1
ATOM 698 C C . GLU A 1 84 ? 9.536 -7.697 -16.650 1.00 88.50 84 GLU A C 1
ATOM 700 O O . GLU A 1 84 ? 10.708 -7.911 -16.992 1.00 88.50 84 GLU A O 1
ATOM 705 N N . VAL A 1 85 ? 8.772 -6.773 -17.234 1.00 88.44 85 VAL A N 1
ATOM 706 C CA . VAL A 1 85 ? 9.237 -5.914 -18.326 1.00 88.44 85 VAL A CA 1
ATOM 707 C C . VAL A 1 85 ? 10.444 -5.090 -17.875 1.00 88.44 85 VAL A C 1
ATOM 709 O O . VAL A 1 85 ? 11.489 -5.114 -18.533 1.00 88.44 85 VAL A O 1
ATOM 712 N N . TYR A 1 86 ? 10.366 -4.437 -16.713 1.00 87.44 86 TYR A N 1
ATOM 713 C CA . TYR A 1 86 ? 11.477 -3.666 -16.153 1.00 87.44 86 TYR A CA 1
ATOM 714 C C . TYR A 1 86 ? 12.715 -4.534 -15.886 1.00 87.44 86 TYR A C 1
ATOM 716 O O . TYR A 1 86 ? 13.838 -4.150 -16.224 1.00 87.44 86 TYR A O 1
ATOM 724 N N . ARG A 1 87 ? 12.543 -5.737 -15.321 1.00 86.44 87 ARG A N 1
ATOM 725 C CA . ARG A 1 87 ? 13.644 -6.689 -15.089 1.00 86.44 87 ARG A CA 1
ATOM 726 C C . ARG A 1 87 ? 14.325 -7.070 -16.401 1.00 86.44 87 ARG A C 1
ATOM 728 O O . ARG A 1 87 ? 15.558 -7.069 -16.457 1.00 86.44 87 ARG A O 1
ATOM 735 N N . ARG A 1 88 ? 13.548 -7.347 -17.454 1.00 86.56 88 ARG A N 1
ATOM 736 C CA . ARG A 1 88 ? 14.061 -7.666 -18.794 1.00 86.56 88 ARG A CA 1
ATOM 737 C C . ARG A 1 88 ? 14.824 -6.482 -19.392 1.00 86.56 88 ARG A C 1
ATOM 739 O O . ARG A 1 88 ? 15.968 -6.653 -19.811 1.00 86.56 88 ARG A O 1
ATOM 746 N N . GLN A 1 89 ? 14.249 -5.280 -19.357 1.00 84.75 89 GLN A N 1
ATOM 747 C CA . GLN A 1 89 ? 14.889 -4.058 -19.855 1.00 84.75 89 GLN A CA 1
ATOM 748 C C . GLN A 1 89 ? 16.196 -3.749 -19.117 1.00 84.75 89 GLN A C 1
ATOM 750 O O . GLN A 1 89 ? 17.225 -3.519 -19.752 1.00 84.75 89 GLN A O 1
ATOM 755 N N . ARG A 1 90 ? 16.200 -3.833 -17.782 1.00 85.62 90 ARG A N 1
ATOM 756 C CA . ARG A 1 90 ? 17.394 -3.615 -16.953 1.00 85.62 90 ARG A CA 1
ATOM 757 C C . ARG A 1 90 ? 18.501 -4.621 -17.269 1.00 85.62 90 ARG A C 1
ATOM 759 O O . ARG A 1 90 ? 19.675 -4.254 -17.337 1.00 85.62 90 ARG A O 1
ATOM 766 N N . ASN A 1 91 ? 18.146 -5.889 -17.466 1.00 83.25 91 ASN A N 1
ATOM 767 C CA . ASN A 1 91 ? 19.111 -6.926 -17.829 1.00 83.25 91 ASN A CA 1
ATOM 768 C C . ASN A 1 91 ? 19.672 -6.699 -19.243 1.00 83.25 91 ASN A C 1
ATOM 770 O O . ASN A 1 91 ? 20.879 -6.831 -19.447 1.00 83.25 91 ASN A O 1
ATOM 774 N N . ASN A 1 92 ? 18.833 -6.286 -20.194 1.00 81.88 92 ASN A N 1
ATOM 775 C CA . ASN A 1 92 ? 19.261 -5.952 -21.553 1.00 81.88 92 ASN A CA 1
ATOM 776 C C . ASN A 1 92 ? 20.175 -4.719 -21.584 1.00 81.88 92 ASN A C 1
ATOM 778 O O . ASN A 1 92 ? 21.203 -4.743 -22.257 1.00 81.88 92 ASN A O 1
ATOM 782 N N . ALA A 1 93 ? 19.862 -3.675 -20.812 1.00 77.81 93 ALA A N 1
ATOM 783 C CA . ALA A 1 93 ? 20.711 -2.493 -20.668 1.00 77.81 93 ALA A CA 1
ATOM 784 C C . ALA A 1 93 ? 22.089 -2.851 -20.081 1.00 77.81 93 ALA A C 1
ATOM 786 O O . ALA A 1 93 ? 23.119 -2.425 -20.604 1.00 77.81 93 ALA A O 1
ATOM 787 N N . ARG A 1 94 ? 22.127 -3.717 -19.054 1.00 76.19 94 ARG A N 1
ATOM 788 C CA . ARG A 1 94 ? 23.383 -4.252 -18.500 1.00 76.19 94 ARG A CA 1
ATOM 789 C C . ARG A 1 94 ? 24.213 -4.996 -19.549 1.00 76.19 94 ARG A C 1
ATOM 791 O O . ARG A 1 94 ? 25.414 -4.747 -19.648 1.00 76.19 94 ARG A O 1
ATOM 798 N N . LYS A 1 95 ? 23.586 -5.868 -20.349 1.00 72.69 95 LYS A N 1
ATOM 799 C CA . LYS A 1 95 ? 24.265 -6.607 -21.427 1.00 72.69 95 LYS A CA 1
ATOM 800 C C . LYS A 1 95 ? 24.790 -5.669 -22.519 1.00 72.69 95 LYS A C 1
ATOM 802 O O . LYS A 1 95 ? 25.951 -5.791 -22.898 1.00 72.69 95 LYS A O 1
ATOM 807 N N . LYS A 1 96 ? 23.994 -4.691 -22.972 1.00 69.69 96 LYS A N 1
ATOM 808 C CA . LYS A 1 96 ? 24.427 -3.687 -23.965 1.00 69.69 96 LYS A CA 1
ATOM 809 C C . LYS A 1 96 ? 25.651 -2.895 -23.490 1.00 69.69 96 LYS A C 1
ATOM 811 O O . LYS A 1 96 ? 26.602 -2.762 -24.254 1.00 69.69 96 LYS A O 1
ATOM 816 N N . CYS A 1 97 ? 25.677 -2.446 -22.231 1.00 60.38 97 CYS A N 1
ATOM 817 C CA . CYS A 1 97 ? 26.848 -1.762 -21.665 1.00 60.38 97 CYS A CA 1
ATOM 818 C C . CYS A 1 97 ? 28.098 -2.653 -21.585 1.00 60.38 97 CYS A C 1
ATOM 820 O O . CYS A 1 97 ? 29.208 -2.168 -21.786 1.00 60.38 97 CYS A O 1
ATOM 822 N N . GLN A 1 98 ? 27.954 -3.952 -21.309 1.00 63.91 98 GLN A N 1
ATOM 823 C CA . GLN A 1 98 ? 29.101 -4.868 -21.312 1.00 63.91 98 GLN A CA 1
ATOM 824 C C . GLN A 1 98 ? 29.642 -5.119 -22.722 1.00 63.91 98 GLN A C 1
ATOM 826 O O . GLN A 1 98 ? 30.857 -5.156 -22.911 1.00 63.91 98 GLN A O 1
ATOM 831 N N . VAL A 1 99 ? 28.760 -5.262 -23.714 1.00 69.31 99 VAL A N 1
ATOM 832 C CA . VAL A 1 99 ? 29.154 -5.466 -25.115 1.00 69.31 99 VAL A CA 1
ATOM 833 C C . VAL A 1 99 ? 29.826 -4.215 -25.679 1.00 69.31 99 VAL A C 1
ATOM 835 O O . VAL A 1 99 ? 30.881 -4.332 -26.298 1.00 69.31 99 VAL A O 1
ATOM 838 N N . SER A 1 100 ? 29.301 -3.015 -25.403 1.00 59.03 100 SER A N 1
ATOM 839 C CA . SER A 1 100 ? 29.944 -1.766 -25.834 1.00 59.03 100 SER A CA 1
ATOM 840 C C . SER A 1 100 ? 31.303 -1.556 -25.159 1.00 59.03 100 SER A C 1
ATOM 842 O O . SER A 1 10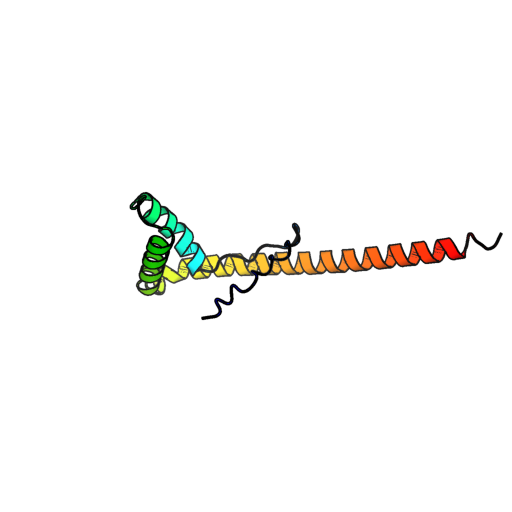0 ? 32.268 -1.187 -25.828 1.00 59.03 100 SER A O 1
ATOM 844 N N . ALA A 1 101 ? 31.429 -1.876 -23.866 1.00 68.38 101 ALA A N 1
ATOM 845 C CA . ALA A 1 101 ? 32.708 -1.841 -23.1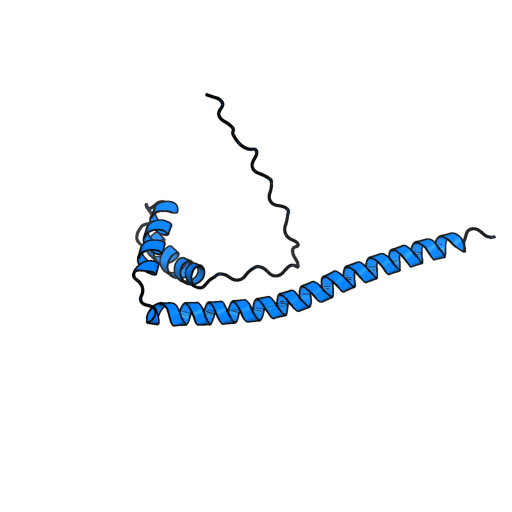60 1.00 68.38 101 ALA A CA 1
ATOM 846 C C . ALA A 1 101 ? 33.713 -2.861 -23.724 1.00 68.38 101 ALA A C 1
ATOM 848 O O . ALA A 1 101 ? 34.898 -2.551 -23.844 1.00 68.38 101 ALA A O 1
ATOM 849 N N . ARG A 1 102 ? 33.258 -4.062 -24.108 1.00 65.81 102 ARG A N 1
ATOM 850 C CA . ARG A 1 102 ? 34.101 -5.096 -24.729 1.00 65.81 102 ARG A CA 1
ATOM 851 C C . ARG A 1 102 ? 34.548 -4.704 -26.140 1.00 65.81 102 ARG A C 1
ATOM 853 O O . ARG A 1 102 ? 35.731 -4.837 -26.442 1.00 65.81 102 ARG A O 1
ATOM 860 N N . ASN A 1 103 ? 33.652 -4.174 -26.974 1.00 69.12 103 ASN A N 1
ATOM 861 C CA . ASN A 1 103 ? 33.998 -3.705 -28.321 1.00 69.12 103 ASN A CA 1
ATOM 862 C C . ASN A 1 103 ? 34.948 -2.502 -28.282 1.00 69.12 103 ASN A C 1
ATOM 864 O O . ASN A 1 103 ? 35.910 -2.469 -29.043 1.00 69.12 103 ASN A O 1
ATOM 868 N N . LYS A 1 104 ? 34.766 -1.568 -27.338 1.00 60.62 104 LYS A N 1
ATOM 869 C CA . LYS A 1 104 ? 35.687 -0.435 -27.145 1.00 60.62 104 LYS A CA 1
ATOM 870 C C . LYS A 1 104 ? 37.092 -0.876 -26.712 1.00 60.62 104 LYS A C 1
ATOM 872 O O . LYS A 1 104 ? 38.068 -0.224 -27.064 1.00 60.62 104 LYS A O 1
ATOM 877 N N . ARG A 1 105 ? 37.209 -1.988 -25.974 1.00 58.94 105 ARG A N 1
ATOM 878 C CA . ARG A 1 105 ? 38.509 -2.600 -25.644 1.00 58.94 105 ARG A CA 1
ATOM 879 C C . ARG A 1 105 ? 39.158 -3.273 -26.859 1.00 58.94 105 ARG A C 1
ATOM 881 O O . ARG A 1 105 ? 40.358 -3.119 -27.024 1.00 58.94 105 ARG A O 1
ATOM 888 N N . ARG A 1 106 ? 38.380 -3.953 -27.715 1.00 58.88 106 ARG A N 1
ATOM 889 C CA . ARG A 1 106 ? 38.886 -4.607 -28.942 1.00 58.88 106 ARG A CA 1
ATOM 890 C C . ARG A 1 106 ? 39.347 -3.613 -30.016 1.00 58.88 106 ARG A C 1
ATOM 892 O O . ARG A 1 106 ? 40.419 -3.799 -30.574 1.00 58.88 106 ARG A O 1
ATOM 899 N N . GLY A 1 107 ? 38.617 -2.517 -30.232 1.00 57.69 107 GLY A N 1
ATOM 900 C CA . GLY A 1 107 ? 39.028 -1.489 -31.201 1.00 57.69 107 GLY A CA 1
ATOM 901 C C . GLY A 1 107 ? 40.323 -0.757 -30.818 1.00 57.69 107 GLY A C 1
ATOM 902 O O . GLY A 1 107 ? 41.048 -0.294 -31.687 1.00 57.69 107 GLY A O 1
ATOM 903 N N . LYS A 1 108 ? 40.662 -0.701 -29.521 1.00 56.59 108 LYS A N 1
ATOM 904 C CA . LYS A 1 108 ? 41.905 -0.075 -29.035 1.00 56.59 108 LYS A CA 1
ATOM 905 C C . LYS A 1 108 ? 43.140 -0.977 -29.191 1.00 56.59 108 LYS A C 1
ATOM 907 O O . LYS A 1 108 ? 44.255 -0.472 -29.194 1.00 56.59 108 LYS A O 1
ATOM 912 N N . THR A 1 109 ? 42.952 -2.294 -29.310 1.00 55.28 109 THR A N 1
ATOM 913 C CA . THR A 1 109 ? 44.039 -3.257 -29.572 1.00 55.28 109 THR A CA 1
ATOM 914 C C . THR A 1 109 ? 44.407 -3.373 -31.052 1.00 55.28 109 THR A C 1
ATOM 916 O O . THR A 1 109 ? 45.504 -3.828 -31.354 1.00 55.28 109 THR A O 1
ATOM 919 N N . GLU A 1 110 ? 43.532 -2.945 -31.965 1.00 53.28 110 GLU A N 1
ATOM 920 C CA . GLU A 1 110 ? 43.777 -2.991 -33.417 1.00 53.28 110 GLU A CA 1
ATOM 921 C C . GLU A 1 110 ? 44.422 -1.696 -33.947 1.00 53.28 110 GLU A C 1
ATOM 923 O O . GLU A 1 110 ? 45.216 -1.750 -34.876 1.00 53.28 110 GLU A O 1
ATOM 928 N N . SER A 1 111 ? 44.198 -0.545 -33.302 1.00 50.72 111 SER A N 1
ATOM 929 C CA . SER A 1 111 ? 44.774 0.756 -33.696 1.00 50.72 111 SER A CA 1
ATOM 930 C C . SER A 1 111 ? 46.184 1.045 -33.141 1.00 50.72 111 SER A C 1
ATOM 932 O O . SER A 1 111 ? 46.628 2.186 -33.188 1.00 50.72 111 SER A O 1
ATOM 934 N N . GLY A 1 112 ? 46.854 0.055 -32.539 1.00 49.41 112 GLY A N 1
ATOM 935 C CA . GLY A 1 112 ? 48.209 0.172 -31.967 1.00 49.41 112 GLY A CA 1
ATOM 936 C C . GLY A 1 112 ? 49.263 -0.708 -32.650 1.00 49.41 112 GLY A C 1
ATOM 937 O O . GLY A 1 112 ? 50.366 -0.845 -32.132 1.00 49.41 112 GLY A O 1
ATOM 938 N N . LYS A 1 113 ? 48.909 -1.341 -33.775 1.00 52.47 113 LYS A N 1
ATOM 939 C CA . LYS A 1 113 ? 49.827 -2.044 -34.681 1.00 52.47 113 LYS A CA 1
ATOM 940 C C . LYS A 1 113 ? 49.785 -1.352 -36.046 1.00 52.47 113 LYS A C 1
ATOM 942 O O . LYS A 1 113 ? 49.206 -1.878 -36.990 1.00 52.47 113 LYS A O 1
ATOM 947 N N . ALA A 1 114 ? 50.334 -0.149 -36.107 1.00 42.25 114 ALA A N 1
ATOM 948 C CA . ALA A 1 114 ? 50.775 0.521 -37.324 1.00 42.25 114 ALA A CA 1
ATOM 949 C C . ALA A 1 114 ? 52.021 1.323 -36.952 1.00 42.25 114 ALA A C 1
ATOM 951 O O . ALA A 1 114 ? 51.980 1.949 -35.867 1.00 42.25 114 ALA A O 1
#

Radius of gyration: 24.82 Å; chains: 1; bounding box: 68×29×68 Å

Foldseek 3Di:
DDDPPDPDPDDPDDDPLADDQFDALLVVQCVVQLVVVCVVCVPDDPVRSVVVSVVVVVVDDVVRSVVSRVVRVVSNVVNVVSNVVVVVVVVVVVVVVVVVVVVVVVVVVVVPPD